Protein AF-A0A5C4XUX4-F1 (afdb_monomer_lite)

Sequence (150 aa):
MLLIDFLSYFNLFLVFAGALIGVFLNRVVQALVDRGLRQQTIKLEWEQKKREQAARVAEYMSYAWQLRSDDTMDIYRKTNQLGWELAMYLPAELYTHVRDGVMDANDKNPLSAILAARKHLLKDERDALTLDDIAFHFPNAKVISKAVEN

Foldseek 3Di:
DVVVVVVVVVVVVVVVVVVVVVVVVVVVVVVVVVVVVVVVVVVVVLLVVLVVLLVLLVVLLVLLQPDDPPDDPVSVVVNVVSLVVNVVPDDPVLSVLCVCCRPVVPPHPNVVSSLVSCCVSNVDPPPPDDSVNDDDDDPCPVVVVVVVVD

Organism: NCBI:txid1395944

Radius of gyration: 30.69 Å; chains: 1; bounding box: 62×29×109 Å

Secondary structure (DSSP, 8-state):
-HHHHHHHHHHHHHHHHHHHHHHHHHHHHHHHHHHHHHHHHHHHHHHHHHHHHHHHHHHHHHHHHT--TTS-HHHHHHHHHHHHHHHHHS-HHHHHHHHHHHH-TTTS-HHHHHHHHHHHHH--TT----GGGS----TTHHHHHHHH--

pLDDT: mean 85.76, std 13.65, range [37.12, 97.56]

Structure (mmCIF, N/CA/C/O backbone):
data_AF-A0A5C4XUX4-F1
#
_entry.id   AF-A0A5C4XUX4-F1
#
loop_
_atom_site.group_PDB
_atom_site.id
_atom_site.type_symbol
_atom_site.label_atom_id
_atom_site.label_alt_id
_atom_site.label_comp_id
_atom_site.label_asym_id
_atom_site.label_entity_id
_atom_site.label_seq_id
_atom_site.pdbx_PDB_ins_code
_atom_site.Cartn_x
_atom_site.Cartn_y
_atom_site.Cartn_z
_atom_site.occupancy
_atom_site.B_iso_or_equiv
_atom_site.auth_seq_id
_atom_site.auth_comp_id
_atom_site.auth_asym_id
_atom_site.auth_atom_id
_atom_site.pdbx_PDB_model_num
ATOM 1 N N . MET A 1 1 ? -38.208 10.504 67.739 1.00 69.94 1 MET A N 1
ATOM 2 C CA . MET A 1 1 ? -36.758 10.574 67.456 1.00 69.94 1 MET A CA 1
ATOM 3 C C . MET A 1 1 ? -36.369 9.602 66.343 1.00 69.94 1 MET A C 1
ATOM 5 O O . MET A 1 1 ? -36.051 10.075 65.268 1.00 69.94 1 MET A O 1
ATOM 9 N N . LEU A 1 2 ? -36.594 8.290 66.506 1.00 83.88 2 LEU A N 1
ATOM 10 C CA . LEU A 1 2 ? -36.205 7.240 65.539 1.00 83.88 2 LEU A CA 1
ATOM 11 C C . LEU A 1 2 ? -36.610 7.452 64.059 1.00 83.88 2 LEU A C 1
ATOM 13 O O . LEU A 1 2 ? -35.849 7.089 63.169 1.00 83.88 2 LEU A O 1
ATOM 17 N N . LEU A 1 3 ? -37.778 8.042 63.769 1.00 84.38 3 LEU A N 1
ATOM 18 C CA . LEU A 1 3 ? -38.245 8.251 62.386 1.00 84.38 3 LEU A CA 1
ATOM 19 C C . LEU A 1 3 ? -37.453 9.345 61.639 1.00 84.38 3 LEU A C 1
ATOM 21 O O . LEU A 1 3 ? -37.202 9.223 60.443 1.00 84.38 3 LEU A O 1
ATOM 25 N N . ILE A 1 4 ? -37.062 10.413 62.343 1.00 85.94 4 ILE A N 1
ATOM 26 C CA . ILE A 1 4 ? -36.330 11.555 61.766 1.00 85.94 4 ILE A CA 1
ATOM 27 C C . ILE A 1 4 ? -34.890 11.139 61.447 1.00 85.94 4 ILE A C 1
ATOM 29 O O . ILE A 1 4 ? -34.366 11.465 60.379 1.00 85.94 4 ILE A O 1
ATOM 33 N N . ASP A 1 5 ? -34.287 10.354 62.339 1.00 87.62 5 ASP A N 1
ATOM 34 C CA . ASP A 1 5 ? -32.944 9.811 62.148 1.00 87.62 5 ASP A CA 1
ATOM 35 C C . ASP A 1 5 ? -32.929 8.834 60.962 1.00 87.62 5 ASP A C 1
ATOM 37 O O . ASP A 1 5 ? -32.089 8.953 60.071 1.00 87.62 5 ASP A O 1
ATOM 41 N N . PHE A 1 6 ? -33.923 7.941 60.871 1.00 89.12 6 PHE A N 1
ATOM 42 C CA . PHE A 1 6 ? -34.071 7.012 59.746 1.00 89.12 6 PHE A CA 1
ATOM 43 C C . PHE A 1 6 ? -34.186 7.730 58.391 1.00 89.12 6 PHE A C 1
ATOM 45 O O . PHE A 1 6 ? -33.474 7.382 57.449 1.00 89.12 6 PHE A O 1
ATOM 52 N N . LEU A 1 7 ? -35.032 8.763 58.293 1.00 88.25 7 LEU A N 1
ATOM 53 C CA . LEU A 1 7 ? -35.179 9.560 57.068 1.00 88.25 7 LEU A CA 1
ATOM 54 C C . LEU A 1 7 ? -33.877 10.278 56.681 1.00 88.25 7 LEU A C 1
ATOM 56 O O . LEU A 1 7 ? -33.545 10.364 55.498 1.00 88.25 7 LEU A O 1
ATOM 60 N N . SER A 1 8 ? -33.111 10.753 57.666 1.00 87.38 8 SER A N 1
ATOM 61 C CA . SER A 1 8 ? -31.822 11.414 57.430 1.00 87.38 8 SER A CA 1
ATOM 62 C C . SER A 1 8 ? -30.770 10.444 56.881 1.00 87.38 8 SER A C 1
ATOM 64 O O . SER A 1 8 ? -30.108 10.754 55.889 1.00 87.38 8 SER A O 1
ATOM 66 N N . TYR A 1 9 ? -30.659 9.241 57.456 1.00 90.62 9 TYR A N 1
ATOM 67 C CA . TYR A 1 9 ? -29.755 8.200 56.950 1.00 90.62 9 TYR A CA 1
ATOM 68 C C . TYR A 1 9 ? -30.160 7.695 55.564 1.00 90.62 9 TYR A C 1
ATOM 70 O O . TYR A 1 9 ? -29.295 7.463 54.720 1.00 90.62 9 TYR A O 1
ATOM 78 N N . PHE A 1 10 ? -31.461 7.564 55.305 1.00 90.31 10 PHE A N 1
ATOM 79 C CA . PHE A 1 10 ? -31.967 7.145 54.001 1.00 90.31 10 PHE A CA 1
ATOM 80 C C . PHE A 1 10 ? -31.629 8.162 52.901 1.00 90.31 10 PHE A C 1
ATOM 82 O O . PHE A 1 10 ? -31.124 7.782 51.847 1.00 90.31 10 PHE A O 1
ATOM 89 N N . ASN A 1 11 ? -31.808 9.461 53.162 1.00 89.38 11 ASN A N 1
ATOM 90 C CA . ASN A 1 11 ? -31.420 10.513 52.218 1.00 89.38 11 ASN A CA 1
ATOM 91 C C . ASN A 1 11 ? -29.910 10.522 51.951 1.00 89.38 11 ASN A C 1
ATOM 93 O O . ASN A 1 11 ? -29.486 10.625 50.800 1.00 89.38 11 ASN A O 1
ATOM 97 N N . LEU A 1 12 ? -29.095 10.363 52.997 1.00 91.06 12 LEU A N 1
ATOM 98 C CA . LEU A 1 12 ? -27.644 10.276 52.852 1.00 91.06 12 LEU A CA 1
ATOM 99 C C . LEU A 1 12 ? -27.240 9.063 51.996 1.00 91.06 12 LEU A C 1
ATOM 101 O O . LEU A 1 12 ? -26.416 9.192 51.091 1.00 91.06 12 LEU A O 1
ATOM 105 N N . PHE A 1 13 ? -27.865 7.906 52.229 1.00 93.25 13 PHE A N 1
ATOM 106 C CA . PHE A 1 13 ? -27.665 6.706 51.419 1.00 93.25 13 PHE A CA 1
ATOM 107 C C . PHE A 1 13 ? -28.016 6.938 49.945 1.00 93.25 13 PHE A C 1
ATOM 109 O O . PHE A 1 13 ? -27.230 6.563 49.077 1.00 93.25 13 PHE A O 1
ATOM 116 N N . LEU A 1 14 ? -29.142 7.592 49.645 1.00 93.00 14 LEU A N 1
ATOM 117 C CA . LEU A 1 14 ? -29.537 7.893 48.265 1.00 93.00 14 LEU A CA 1
ATOM 118 C C . LEU A 1 14 ? -28.522 8.794 47.548 1.00 93.00 14 LEU A C 1
ATOM 120 O O . LEU A 1 14 ? -28.213 8.550 46.382 1.00 93.00 14 LEU A O 1
ATOM 124 N N . VAL A 1 15 ? -27.959 9.790 48.239 1.00 92.94 15 VAL A N 1
ATOM 125 C CA . VAL A 1 15 ? -26.906 10.656 47.681 1.00 92.94 15 VAL A CA 1
ATOM 126 C C . VAL A 1 15 ? -25.645 9.848 47.363 1.00 92.94 15 VAL A C 1
ATOM 128 O O . VAL A 1 15 ? -25.100 9.968 46.264 1.00 92.94 15 VAL A O 1
ATOM 131 N N . PHE A 1 16 ? -25.205 8.979 48.278 1.00 94.56 16 PHE A N 1
ATOM 132 C CA . PHE A 1 16 ? -24.047 8.111 48.039 1.00 94.56 16 PHE A CA 1
ATOM 133 C C . PHE A 1 16 ? -24.294 7.093 46.922 1.00 94.56 16 PHE A C 1
ATOM 135 O O . PHE A 1 16 ? -23.428 6.900 46.069 1.00 94.56 16 PHE A O 1
ATOM 142 N N . ALA A 1 17 ? -25.475 6.474 46.886 1.00 93.19 17 ALA A N 1
ATOM 143 C CA . ALA A 1 17 ? -25.863 5.548 45.829 1.00 93.19 17 ALA A CA 1
ATOM 144 C C . ALA A 1 17 ? -25.880 6.252 44.463 1.00 93.19 17 ALA A C 1
ATOM 146 O O . ALA A 1 17 ? -25.310 5.738 43.503 1.00 93.19 17 ALA A O 1
ATOM 147 N N . GLY A 1 18 ? -26.443 7.462 44.385 1.00 93.19 18 GLY A N 1
ATOM 148 C CA . GLY A 1 18 ? -26.436 8.281 43.173 1.00 93.19 18 GLY A CA 1
ATOM 149 C C . GLY A 1 18 ? -25.022 8.640 42.708 1.00 93.19 18 GLY A C 1
ATOM 150 O O . GLY A 1 18 ? -24.713 8.503 41.524 1.00 93.19 18 GLY A O 1
ATOM 151 N N . ALA A 1 19 ? -24.133 9.020 43.631 1.00 93.31 19 ALA A N 1
ATOM 152 C CA . ALA A 1 19 ? -22.734 9.310 43.314 1.00 93.31 19 ALA A CA 1
ATOM 153 C C . ALA A 1 19 ? -21.987 8.069 42.794 1.00 93.31 19 ALA A C 1
ATOM 155 O O . ALA A 1 19 ? -21.271 8.150 41.794 1.00 93.31 19 ALA A O 1
ATOM 156 N N . LEU A 1 20 ? -22.189 6.906 43.423 1.00 94.69 20 LEU A N 1
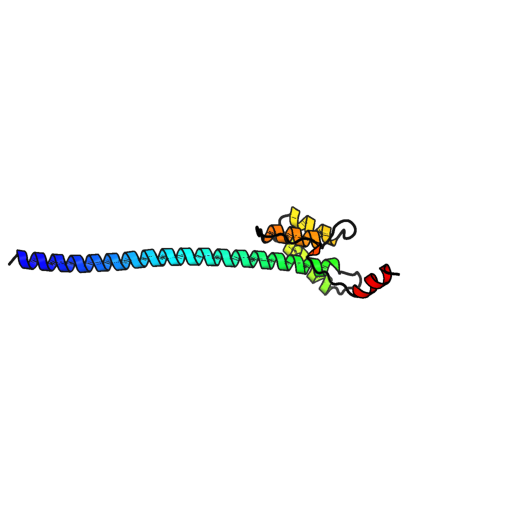ATOM 157 C CA . LEU A 1 20 ? -21.594 5.641 42.984 1.00 94.69 20 LEU A CA 1
ATOM 158 C C . LEU A 1 20 ? -22.100 5.222 41.599 1.00 94.69 20 LEU A C 1
ATOM 160 O O . LEU A 1 20 ? -21.295 4.839 40.749 1.00 94.69 20 LEU A O 1
ATOM 164 N N . ILE A 1 21 ? -23.406 5.350 41.349 1.00 95.50 21 ILE A N 1
ATOM 165 C CA . ILE A 1 21 ? -24.007 5.092 40.035 1.00 95.50 21 ILE A CA 1
ATOM 166 C C . ILE A 1 21 ? -23.422 6.049 38.992 1.00 95.50 21 ILE A C 1
ATOM 168 O O . ILE A 1 21 ? -23.024 5.602 37.919 1.00 95.50 21 ILE A O 1
ATOM 172 N N . GLY A 1 22 ? -23.295 7.340 39.309 1.00 93.81 22 GLY A N 1
ATOM 173 C CA . GLY A 1 22 ? -22.695 8.331 38.415 1.00 93.81 22 GLY A CA 1
ATOM 174 C C . GLY A 1 22 ? -21.249 7.996 38.041 1.00 93.81 22 GLY A C 1
ATOM 175 O O . GLY A 1 22 ? -20.895 8.009 36.861 1.00 93.81 22 GLY A O 1
ATOM 176 N N . VAL A 1 23 ? -20.420 7.617 39.020 1.00 95.19 23 VAL A N 1
ATOM 177 C CA . VAL A 1 23 ? -19.030 7.190 38.775 1.00 95.19 23 VAL A CA 1
ATOM 178 C C . VAL A 1 23 ? -18.983 5.917 37.929 1.00 95.19 23 VAL A C 1
ATOM 180 O O . VAL A 1 23 ? -18.168 5.825 37.008 1.00 95.19 23 VAL A O 1
ATOM 183 N N . PHE A 1 24 ? -19.854 4.946 38.209 1.00 95.25 24 PHE A N 1
ATOM 184 C CA . PHE A 1 24 ? -19.929 3.706 37.441 1.00 95.25 24 PHE A CA 1
ATOM 185 C C . PHE A 1 24 ? -20.332 3.964 35.985 1.00 95.25 24 PHE A C 1
ATOM 187 O O . PHE A 1 24 ? -19.632 3.523 35.073 1.00 95.25 24 PHE A O 1
ATOM 194 N N . LEU A 1 25 ? -21.400 4.734 35.757 1.00 95.62 25 LEU A N 1
ATOM 195 C CA . LEU A 1 25 ? -21.865 5.097 34.419 1.00 95.62 25 LEU A CA 1
ATOM 196 C C . LEU A 1 25 ? -20.787 5.850 33.639 1.00 95.62 25 LEU A C 1
ATOM 198 O O . LEU A 1 25 ? -20.519 5.501 32.491 1.00 95.62 25 LEU A O 1
ATOM 202 N N . ASN A 1 26 ? -20.112 6.817 34.266 1.00 95.12 26 ASN A N 1
ATOM 203 C CA . ASN A 1 26 ? -19.032 7.553 33.616 1.00 95.12 26 ASN A CA 1
ATOM 204 C C . ASN A 1 26 ? -17.884 6.624 33.184 1.00 95.12 26 ASN A C 1
ATOM 206 O O . ASN A 1 26 ? -17.410 6.714 32.055 1.00 95.12 26 ASN A O 1
ATOM 210 N N . ARG A 1 27 ? -17.480 5.667 34.033 1.00 94.06 27 ARG A N 1
ATOM 211 C CA . ARG A 1 27 ? -16.445 4.680 33.675 1.00 94.06 27 ARG A CA 1
ATOM 212 C C . ARG A 1 27 ? -16.868 3.771 32.524 1.00 94.06 27 ARG A C 1
ATOM 214 O O . ARG A 1 27 ? -16.047 3.469 31.661 1.00 94.06 27 ARG A O 1
ATOM 221 N N . VAL A 1 28 ? -18.129 3.339 32.496 1.00 95.25 28 VAL A N 1
ATOM 222 C CA . VAL A 1 28 ? -18.657 2.512 31.400 1.00 95.25 28 VAL A CA 1
ATOM 223 C C . VAL A 1 28 ? -18.669 3.299 30.090 1.00 95.25 28 VAL A C 1
ATOM 225 O O . VAL A 1 28 ? -18.194 2.791 29.076 1.00 95.25 28 VAL A O 1
ATOM 228 N N . VAL A 1 29 ? -19.145 4.548 30.109 1.00 95.81 29 VAL A N 1
ATOM 229 C CA . VAL A 1 29 ? -19.159 5.424 28.928 1.00 95.81 29 VAL A CA 1
ATOM 230 C C . VAL A 1 29 ? -17.741 5.674 28.418 1.00 95.81 29 VAL A C 1
ATOM 232 O O . VAL A 1 29 ? -17.488 5.475 27.233 1.00 95.81 29 VAL A O 1
ATOM 235 N N . GLN A 1 30 ? -16.801 6.026 29.300 1.00 95.06 30 GLN A N 1
ATOM 236 C CA . GLN A 1 30 ? -15.395 6.225 28.932 1.00 95.06 30 GLN A CA 1
ATOM 237 C C . GLN A 1 30 ? -14.794 4.970 28.290 1.00 95.06 30 GLN A C 1
ATOM 239 O O . GLN A 1 30 ? -14.215 5.050 27.212 1.00 95.06 30 GLN A O 1
ATOM 244 N N . ALA A 1 31 ? -15.015 3.789 28.875 1.00 94.12 31 ALA A N 1
ATOM 245 C CA . ALA A 1 31 ? -14.511 2.538 28.315 1.00 94.12 31 ALA A CA 1
ATOM 246 C C . ALA A 1 31 ? -15.104 2.213 26.931 1.00 94.12 31 ALA A C 1
ATOM 248 O O . ALA A 1 31 ? -14.410 1.651 26.080 1.00 94.12 31 ALA A O 1
ATOM 249 N N . LEU A 1 32 ? -16.377 2.542 26.689 1.00 94.06 32 LEU A N 1
ATOM 250 C CA . LEU A 1 32 ? -17.012 2.359 25.380 1.00 94.06 32 LEU A CA 1
ATOM 251 C C . LEU A 1 32 ? -16.452 3.330 24.338 1.00 94.06 32 LEU A C 1
ATOM 253 O O . LEU A 1 32 ? -16.134 2.904 23.227 1.00 94.06 32 LEU A O 1
ATOM 257 N N . VAL A 1 33 ? -16.282 4.602 24.709 1.00 95.62 33 VAL A N 1
ATOM 258 C CA . VAL A 1 33 ? -15.670 5.623 23.847 1.00 95.62 33 VAL A CA 1
ATOM 259 C C . VAL A 1 33 ? -14.238 5.229 23.493 1.00 95.62 33 VAL A C 1
ATOM 261 O O . VAL A 1 33 ? -13.896 5.189 22.314 1.00 95.62 33 VAL A O 1
ATOM 264 N N . ASP A 1 34 ? -13.433 4.833 24.477 1.00 95.50 34 ASP A N 1
ATOM 265 C CA . ASP A 1 34 ? -12.044 4.421 24.265 1.00 95.50 34 ASP A CA 1
ATOM 266 C C . ASP A 1 34 ? -11.939 3.198 23.351 1.00 95.50 34 ASP A C 1
ATOM 268 O O . ASP A 1 34 ? -11.065 3.135 22.485 1.00 95.50 34 ASP A O 1
ATOM 272 N N . ARG A 1 35 ? -12.837 2.217 23.506 1.00 94.00 35 ARG A N 1
ATOM 273 C CA . ARG A 1 35 ? -12.889 1.054 22.607 1.00 94.00 35 ARG A CA 1
ATOM 274 C C . ARG A 1 35 ? -13.243 1.464 21.181 1.00 94.00 35 ARG A C 1
ATOM 276 O O . ARG A 1 35 ? -12.584 0.997 20.253 1.00 94.00 35 ARG A O 1
ATOM 283 N N . GLY A 1 36 ? -14.240 2.333 21.014 1.00 93.25 36 GLY A N 1
ATOM 284 C CA . GLY A 1 36 ? -14.641 2.853 19.708 1.00 93.25 36 GLY A CA 1
ATOM 285 C C . GLY A 1 36 ? -13.510 3.618 19.021 1.00 93.25 36 GLY A C 1
ATOM 286 O O . GLY A 1 36 ? -13.190 3.333 17.868 1.00 93.25 36 GLY A O 1
ATOM 287 N N . LEU A 1 37 ? -12.844 4.519 19.750 1.00 94.56 37 LEU A N 1
ATOM 288 C CA . LEU A 1 37 ? -11.700 5.282 19.250 1.00 94.56 37 LEU A CA 1
ATOM 289 C C . LEU A 1 37 ? -10.545 4.366 18.848 1.00 94.56 37 LEU A C 1
ATOM 291 O O . LEU A 1 37 ? -10.052 4.473 17.732 1.00 94.56 37 LEU A O 1
ATOM 295 N N . ARG A 1 38 ? -10.163 3.404 19.698 1.00 93.81 38 ARG A N 1
ATOM 296 C CA . ARG A 1 38 ? -9.089 2.448 19.377 1.00 93.81 38 ARG A CA 1
ATOM 297 C C . ARG A 1 38 ? -9.386 1.645 18.116 1.00 93.81 38 ARG A C 1
ATOM 299 O O . ARG A 1 38 ? -8.499 1.467 17.288 1.00 93.81 38 ARG A O 1
ATOM 306 N N . GLN A 1 39 ? -10.620 1.172 17.950 1.00 95.06 39 GLN A N 1
ATOM 307 C CA . GLN A 1 39 ? -11.015 0.449 16.740 1.00 95.06 39 GLN A CA 1
ATOM 308 C C . GLN A 1 39 ? -10.931 1.336 15.494 1.00 95.06 39 GLN A C 1
ATOM 310 O O . GLN A 1 39 ? -10.459 0.879 14.452 1.00 95.06 39 GLN A O 1
ATOM 315 N N . GLN A 1 40 ? -11.343 2.601 15.597 1.00 94.19 40 GLN A N 1
ATOM 316 C CA . GLN A 1 40 ? -11.206 3.556 14.499 1.00 94.19 40 GLN A CA 1
ATOM 317 C C . GLN A 1 40 ? -9.739 3.845 14.173 1.00 94.19 40 GLN A C 1
ATOM 319 O O . GLN A 1 40 ? -9.381 3.822 12.999 1.00 94.19 40 GLN A O 1
ATOM 324 N N . THR A 1 41 ? -8.881 4.041 15.177 1.00 94.81 41 THR A N 1
ATOM 325 C CA . THR A 1 41 ? -7.440 4.247 14.977 1.00 94.81 41 THR A CA 1
ATOM 326 C C . THR A 1 41 ? -6.801 3.057 14.268 1.00 94.81 41 THR A C 1
ATOM 328 O O . THR A 1 41 ? -6.163 3.245 13.239 1.00 94.81 41 THR A O 1
ATOM 331 N N . ILE A 1 42 ? -7.052 1.828 14.736 1.00 95.19 42 ILE A N 1
ATOM 332 C CA . ILE A 1 42 ? -6.532 0.604 14.101 1.00 95.19 42 ILE A CA 1
ATOM 333 C C . ILE A 1 42 ? -6.999 0.507 12.645 1.00 95.19 42 ILE A C 1
ATOM 335 O O . ILE A 1 42 ? -6.219 0.168 11.755 1.00 95.19 42 ILE A O 1
ATOM 339 N N . LYS A 1 43 ? -8.273 0.823 12.383 1.00 92.50 43 LYS A N 1
ATOM 340 C CA . LYS A 1 43 ? -8.813 0.822 11.023 1.00 92.50 43 LYS A CA 1
ATOM 341 C C . LYS A 1 43 ? -8.101 1.854 10.146 1.00 92.50 43 LYS A C 1
ATOM 343 O O . LYS A 1 43 ? -7.714 1.518 9.035 1.00 92.50 43 LYS A O 1
ATOM 348 N N . LEU A 1 44 ? -7.903 3.078 10.634 1.00 92.81 44 LEU A N 1
ATOM 349 C CA . LEU A 1 44 ? -7.210 4.136 9.894 1.00 92.81 44 LEU A CA 1
ATOM 350 C C . LEU A 1 44 ? -5.749 3.775 9.603 1.00 92.81 44 LEU A C 1
ATOM 352 O O . LEU A 1 44 ? -5.303 3.943 8.471 1.00 92.81 44 LEU A O 1
ATOM 356 N N . GLU A 1 45 ? -5.032 3.219 10.579 1.00 95.00 45 GLU A N 1
ATOM 357 C CA . GLU A 1 45 ? -3.662 2.731 10.391 1.00 95.00 45 GLU A CA 1
ATOM 358 C C . GLU A 1 45 ? -3.597 1.620 9.338 1.00 95.00 45 GLU A C 1
ATOM 360 O O . GLU A 1 45 ? -2.689 1.588 8.506 1.00 95.00 45 GLU A O 1
ATOM 365 N N . TRP A 1 46 ? -4.572 0.710 9.339 1.00 93.12 46 TRP A N 1
ATOM 366 C CA . TRP A 1 46 ? -4.659 -0.343 8.334 1.00 93.12 46 TRP A CA 1
ATOM 367 C C . TRP A 1 46 ? -4.946 0.215 6.936 1.00 93.12 46 TRP A C 1
ATOM 369 O O . TRP A 1 46 ? -4.287 -0.167 5.969 1.00 93.12 46 TRP A O 1
ATOM 379 N N . GLU A 1 47 ? -5.885 1.156 6.817 1.00 90.88 47 GLU A N 1
ATOM 380 C CA . GLU A 1 47 ? -6.160 1.853 5.556 1.00 90.88 47 GLU A CA 1
ATOM 381 C C . GLU A 1 47 ? -4.926 2.594 5.032 1.00 90.88 47 GLU A C 1
ATOM 383 O O . GLU A 1 47 ? -4.630 2.533 3.837 1.00 90.88 47 GLU A O 1
ATOM 388 N N . GLN A 1 48 ? -4.169 3.245 5.916 1.00 93.25 48 GLN A N 1
ATOM 389 C CA . GLN A 1 48 ? -2.924 3.911 5.557 1.00 93.25 48 GLN A CA 1
ATOM 390 C C . GLN A 1 48 ? -1.884 2.914 5.031 1.00 93.25 48 GLN A C 1
ATOM 392 O O . GLN A 1 48 ? -1.341 3.125 3.948 1.00 93.25 48 GLN A O 1
ATOM 397 N N . LYS A 1 49 ? -1.667 1.792 5.726 1.00 92.31 49 LYS A N 1
ATOM 398 C CA . LYS A 1 49 ? -0.721 0.749 5.290 1.00 92.31 49 LYS A CA 1
ATOM 399 C C . LYS A 1 49 ? -1.056 0.195 3.906 1.00 92.31 49 LYS A C 1
ATOM 401 O O . LYS A 1 49 ? -0.159 0.017 3.087 1.00 92.31 49 LYS A O 1
ATOM 406 N N . LYS A 1 50 ? -2.339 -0.026 3.602 1.00 91.19 50 LYS A N 1
ATOM 407 C CA . LYS A 1 50 ? -2.771 -0.475 2.264 1.00 91.19 50 LYS A CA 1
ATOM 408 C C . LYS A 1 50 ? -2.439 0.555 1.178 1.00 91.19 50 LYS A C 1
ATOM 410 O O . LYS A 1 50 ? -2.004 0.178 0.092 1.00 91.19 50 LYS A O 1
ATOM 415 N N . ARG A 1 51 ? -2.601 1.853 1.466 1.00 90.81 51 ARG A N 1
ATOM 416 C CA . ARG A 1 51 ? -2.219 2.940 0.542 1.00 90.81 51 ARG A CA 1
ATOM 417 C C . ARG A 1 51 ? -0.709 3.012 0.341 1.00 90.81 51 ARG A C 1
ATOM 419 O O . ARG A 1 51 ? -0.264 3.170 -0.790 1.00 90.81 51 ARG A O 1
ATOM 426 N N . GLU A 1 52 ? 0.070 2.851 1.406 1.00 93.56 52 GLU A N 1
ATOM 427 C CA . GLU A 1 52 ? 1.535 2.802 1.335 1.00 93.56 52 GLU A CA 1
ATOM 428 C C . GLU A 1 52 ? 2.018 1.609 0.500 1.00 93.56 52 GLU A C 1
ATOM 430 O O . GLU A 1 52 ? 2.906 1.757 -0.336 1.00 93.56 52 GLU A O 1
ATOM 435 N N . GLN A 1 53 ? 1.397 0.438 0.657 1.00 91.69 53 GLN A N 1
ATOM 436 C CA . GLN A 1 53 ? 1.688 -0.733 -0.175 1.00 91.69 53 GLN A CA 1
ATOM 437 C C . GLN A 1 53 ? 1.338 -0.491 -1.647 1.00 91.69 53 GLN A C 1
ATOM 439 O O . GLN A 1 53 ? 2.136 -0.818 -2.523 1.00 91.69 53 GLN A O 1
ATOM 444 N N . ALA A 1 54 ? 0.189 0.129 -1.933 1.00 91.81 54 ALA A N 1
ATOM 445 C CA . ALA A 1 54 ? -0.188 0.482 -3.301 1.00 91.81 54 ALA A CA 1
ATOM 446 C C . ALA A 1 54 ? 0.806 1.480 -3.925 1.00 91.81 54 ALA A C 1
ATOM 448 O O . ALA A 1 54 ? 1.185 1.329 -5.086 1.00 91.81 54 ALA A O 1
ATOM 449 N N . ALA A 1 55 ? 1.286 2.452 -3.144 1.00 92.31 55 ALA A N 1
ATOM 450 C CA . ALA A 1 55 ? 2.317 3.391 -3.577 1.00 92.31 55 ALA A CA 1
ATOM 451 C C . ALA A 1 55 ? 3.654 2.690 -3.874 1.00 92.31 55 ALA A C 1
ATOM 453 O O . ALA A 1 55 ? 4.280 2.998 -4.884 1.00 92.31 55 ALA A O 1
ATOM 454 N N . ARG A 1 56 ? 4.061 1.702 -3.063 1.00 94.38 56 ARG A N 1
ATOM 455 C CA . ARG A 1 56 ? 5.269 0.893 -3.324 1.00 94.38 56 ARG A CA 1
ATOM 456 C C . ARG A 1 56 ? 5.171 0.082 -4.613 1.00 94.38 56 ARG A C 1
ATOM 458 O O . ARG A 1 56 ? 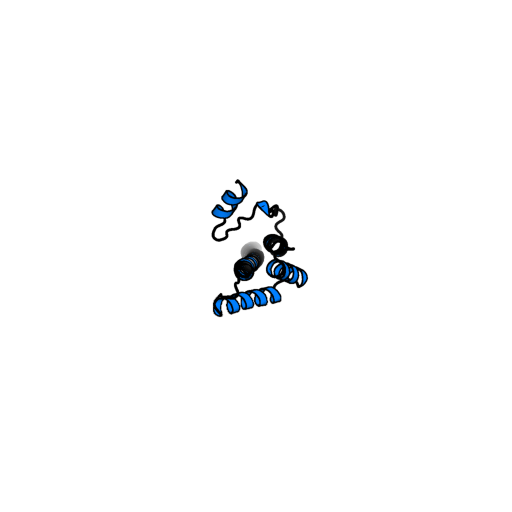6.170 -0.048 -5.312 1.00 94.38 56 ARG A O 1
ATOM 465 N N . VAL A 1 57 ? 3.986 -0.435 -4.953 1.00 93.69 57 VAL A N 1
ATOM 466 C CA . VAL A 1 57 ? 3.770 -1.087 -6.257 1.00 93.69 57 VAL A CA 1
ATOM 467 C C . VAL A 1 57 ? 3.997 -0.092 -7.390 1.00 93.69 57 VAL A C 1
ATOM 469 O O . VAL A 1 57 ? 4.735 -0.398 -8.320 1.00 93.69 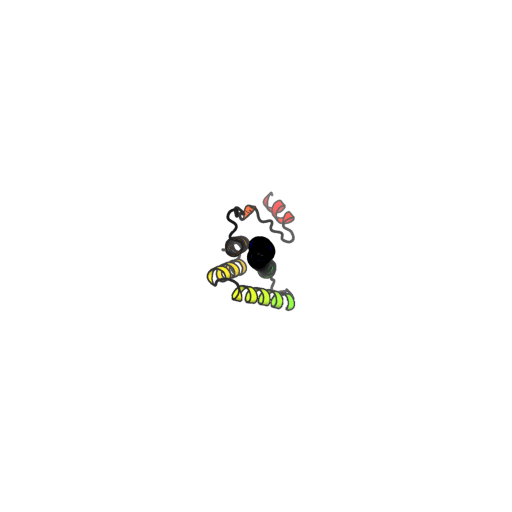57 VAL A O 1
ATOM 472 N N . ALA A 1 58 ? 3.423 1.109 -7.300 1.00 91.62 58 ALA A N 1
ATOM 473 C CA . ALA A 1 58 ? 3.624 2.143 -8.313 1.00 91.62 58 ALA A CA 1
ATOM 474 C C . ALA A 1 58 ? 5.098 2.581 -8.427 1.00 91.62 58 ALA A C 1
ATOM 476 O O . ALA A 1 58 ? 5.594 2.750 -9.539 1.00 91.62 58 ALA A O 1
ATOM 477 N N . GLU A 1 59 ? 5.807 2.717 -7.299 1.00 93.81 59 GLU A N 1
ATOM 478 C CA . GLU A 1 59 ? 7.246 3.018 -7.264 1.00 93.81 59 GLU A CA 1
ATOM 479 C C . GLU A 1 59 ? 8.061 1.912 -7.943 1.00 93.81 59 GLU A C 1
ATOM 481 O O . GLU A 1 59 ? 8.898 2.190 -8.794 1.00 93.81 59 GLU A O 1
ATOM 486 N N . TYR A 1 60 ? 7.801 0.644 -7.619 1.00 94.62 60 TYR A N 1
ATOM 487 C CA . TYR A 1 60 ? 8.477 -0.473 -8.275 1.00 94.62 60 TYR A CA 1
ATOM 488 C C . TYR A 1 60 ? 8.241 -0.472 -9.786 1.00 94.62 60 TYR A C 1
ATOM 490 O O . TYR A 1 60 ? 9.196 -0.576 -10.551 1.00 94.62 60 TYR A O 1
ATOM 498 N N . MET A 1 61 ? 6.984 -0.319 -10.211 1.00 90.38 61 MET A N 1
ATOM 499 C CA . MET A 1 61 ? 6.621 -0.330 -11.627 1.00 90.38 61 MET A CA 1
ATOM 500 C C . MET A 1 61 ? 7.291 0.808 -12.401 1.00 90.38 61 MET A C 1
ATOM 502 O O . MET A 1 61 ? 7.702 0.598 -13.539 1.00 90.38 61 MET A O 1
ATOM 506 N N . SER A 1 62 ? 7.442 1.995 -11.801 1.00 88.50 62 SER A N 1
ATOM 507 C CA . SER A 1 62 ? 8.084 3.129 -12.474 1.00 88.50 62 SER A CA 1
ATOM 508 C C . SER A 1 62 ? 9.582 2.913 -12.698 1.00 88.50 62 SER A C 1
ATOM 510 O O . SER A 1 62 ? 10.082 3.263 -13.766 1.00 88.50 62 SER A O 1
ATOM 512 N N . TYR A 1 63 ? 10.283 2.294 -11.741 1.00 90.50 63 TYR A N 1
ATOM 513 C CA . TYR A 1 63 ? 11.696 1.943 -11.891 1.00 90.50 63 TYR A CA 1
ATOM 514 C C . TYR A 1 63 ? 11.899 0.754 -12.825 1.00 90.50 63 TYR A C 1
ATOM 516 O O . TYR A 1 63 ? 12.693 0.826 -13.759 1.00 90.50 63 TYR A O 1
ATOM 524 N N . ALA A 1 64 ? 11.183 -0.341 -12.579 1.00 89.88 64 ALA A N 1
ATOM 525 C CA . ALA A 1 64 ? 11.448 -1.611 -13.236 1.00 89.88 64 ALA A CA 1
ATOM 526 C C . ALA A 1 64 ? 11.118 -1.573 -14.734 1.00 89.88 64 ALA A C 1
ATOM 528 O O . ALA A 1 64 ? 11.847 -2.152 -15.532 1.00 89.88 64 ALA A O 1
ATOM 529 N N . TRP A 1 65 ? 10.071 -0.839 -15.124 1.00 84.19 65 TRP A N 1
ATOM 530 C CA . TRP A 1 65 ? 9.697 -0.663 -16.529 1.00 84.19 65 TRP A CA 1
ATOM 531 C C . TRP A 1 65 ? 10.717 0.146 -17.339 1.00 84.19 65 TRP A C 1
ATOM 533 O O . TRP A 1 65 ? 10.861 -0.047 -18.542 1.00 84.19 65 TRP A O 1
ATOM 543 N N . GLN A 1 66 ? 11.404 1.090 -16.694 1.00 84.25 66 GLN A N 1
ATOM 544 C CA . GLN A 1 66 ? 12.345 1.997 -17.355 1.00 84.25 66 GLN A CA 1
ATOM 545 C C . GLN A 1 66 ? 13.798 1.547 -17.212 1.00 84.25 66 GLN A C 1
ATOM 547 O O . GLN A 1 66 ? 14.694 2.275 -17.631 1.00 84.25 66 GLN A O 1
ATOM 552 N N . LEU A 1 67 ? 14.035 0.379 -16.614 1.00 87.94 67 LEU A N 1
ATOM 553 C CA . LEU A 1 67 ? 15.370 -0.108 -16.316 1.00 87.94 67 LEU A CA 1
ATOM 554 C C . LEU A 1 67 ? 16.113 -0.464 -17.610 1.00 87.94 67 LEU A C 1
ATOM 556 O O . LEU A 1 67 ? 15.644 -1.270 -18.414 1.00 87.94 67 LEU A O 1
ATOM 560 N N . ARG A 1 68 ? 17.293 0.123 -17.805 1.00 88.62 68 ARG A N 1
ATOM 561 C CA . ARG A 1 68 ? 18.136 -0.065 -18.992 1.00 88.62 68 ARG A CA 1
ATOM 562 C C . ARG A 1 68 ? 19.436 -0.770 -18.631 1.00 88.62 68 ARG A C 1
ATOM 564 O O . ARG A 1 68 ? 19.945 -0.655 -17.517 1.00 88.62 68 ARG A O 1
ATOM 571 N N . SER A 1 69 ? 20.027 -1.472 -19.596 1.00 89.38 69 SER A N 1
ATOM 572 C CA . SER A 1 69 ? 21.290 -2.204 -19.405 1.00 89.38 69 SER A CA 1
ATOM 573 C C . SER A 1 69 ? 22.476 -1.313 -19.011 1.00 89.38 69 SER A C 1
ATOM 575 O O . SER A 1 69 ? 23.442 -1.810 -18.444 1.00 89.38 69 SER A O 1
ATOM 577 N N . ASP A 1 70 ? 22.417 -0.018 -19.330 1.00 93.94 70 ASP A N 1
ATOM 578 C CA . ASP A 1 70 ? 23.434 0.994 -19.024 1.00 93.94 70 ASP A CA 1
ATOM 579 C C . ASP A 1 70 ? 23.166 1.772 -17.722 1.00 93.94 70 ASP A C 1
ATOM 581 O O . ASP A 1 70 ? 23.955 2.649 -17.366 1.00 93.94 70 ASP A O 1
ATOM 585 N N . ASP A 1 71 ? 22.079 1.477 -17.002 1.00 93.81 71 ASP A N 1
ATOM 586 C CA . ASP A 1 71 ? 21.787 2.130 -15.725 1.00 93.81 71 ASP A CA 1
ATOM 587 C C . ASP A 1 71 ? 22.787 1.736 -14.627 1.00 93.81 71 ASP A C 1
ATOM 589 O O . ASP A 1 71 ? 23.445 0.691 -14.658 1.00 93.81 71 ASP A O 1
ATOM 593 N N . THR A 1 72 ? 22.909 2.592 -13.612 1.00 96.25 72 THR A N 1
ATOM 594 C CA . THR A 1 72 ? 23.863 2.377 -12.521 1.00 96.25 72 THR A CA 1
ATOM 595 C C . THR A 1 72 ? 23.459 1.198 -11.638 1.00 96.25 72 THR A C 1
ATOM 597 O O . THR A 1 72 ? 22.279 0.910 -11.430 1.00 96.25 72 THR A O 1
ATOM 600 N N . MET A 1 73 ? 24.453 0.547 -11.026 1.00 96.25 73 MET A N 1
ATOM 601 C CA . MET A 1 73 ? 24.225 -0.593 -10.129 1.00 96.25 73 MET A CA 1
ATOM 602 C C . MET A 1 73 ? 23.290 -0.264 -8.951 1.00 96.25 73 MET A C 1
ATOM 604 O O . MET A 1 73 ? 22.582 -1.139 -8.455 1.00 96.25 73 MET A O 1
ATOM 608 N N . ASP A 1 74 ? 23.252 0.991 -8.506 1.00 96.25 74 ASP A N 1
ATOM 609 C CA . ASP A 1 74 ? 22.368 1.407 -7.416 1.00 96.25 74 ASP A CA 1
ATOM 610 C C . ASP A 1 74 ? 20.889 1.402 -7.825 1.00 96.25 74 ASP A C 1
ATOM 612 O O . ASP A 1 74 ? 20.042 1.012 -7.018 1.00 96.25 74 ASP A O 1
ATOM 616 N N . ILE A 1 75 ? 20.569 1.724 -9.084 1.00 93.94 75 ILE A N 1
ATOM 617 C CA . ILE A 1 75 ? 19.199 1.626 -9.614 1.00 93.94 75 ILE A CA 1
ATOM 618 C C . ILE A 1 75 ? 18.759 0.157 -9.653 1.00 93.94 75 ILE A C 1
ATOM 620 O O . ILE A 1 75 ? 17.657 -0.168 -9.202 1.00 93.94 75 ILE A O 1
ATOM 624 N N . TYR A 1 76 ? 19.636 -0.750 -10.095 1.00 94.31 76 TYR A N 1
ATOM 625 C CA . TYR A 1 76 ? 19.372 -2.193 -10.061 1.00 94.31 76 TYR A CA 1
ATOM 626 C C . TYR A 1 76 ? 19.108 -2.695 -8.639 1.00 94.31 76 TYR A C 1
ATOM 628 O O . TYR A 1 76 ? 18.123 -3.393 -8.399 1.00 94.31 76 TYR A O 1
ATOM 636 N N . ARG A 1 77 ? 19.952 -2.316 -7.669 1.00 96.50 77 ARG A N 1
ATOM 637 C CA . ARG A 1 77 ? 19.773 -2.695 -6.255 1.00 96.50 77 ARG A CA 1
ATOM 638 C C . ARG A 1 77 ? 18.448 -2.195 -5.694 1.00 96.50 77 ARG A C 1
ATOM 640 O O . ARG A 1 77 ? 17.729 -2.976 -5.077 1.00 96.50 77 ARG A O 1
ATOM 647 N N . LYS A 1 78 ? 18.112 -0.925 -5.931 1.00 95.88 78 LYS A N 1
ATOM 648 C CA . LYS A 1 78 ? 16.855 -0.319 -5.473 1.00 95.88 78 LYS A CA 1
ATOM 649 C C . LYS A 1 78 ? 15.639 -1.004 -6.100 1.00 95.88 78 LYS A C 1
ATOM 651 O O . LYS A 1 78 ? 14.686 -1.314 -5.389 1.00 95.88 78 LYS A O 1
ATOM 656 N N . THR A 1 79 ? 15.692 -1.298 -7.397 1.00 95.31 79 THR A N 1
ATOM 657 C CA . THR A 1 79 ? 14.613 -1.998 -8.111 1.00 95.31 79 THR A CA 1
ATOM 658 C C . THR A 1 79 ? 14.427 -3.421 -7.584 1.00 95.31 79 THR A C 1
ATOM 660 O O . THR A 1 79 ? 13.302 -3.832 -7.306 1.00 95.31 79 THR A O 1
ATOM 663 N N . ASN A 1 80 ? 15.523 -4.154 -7.360 1.00 96.06 80 ASN A N 1
ATOM 664 C CA . ASN A 1 80 ? 15.486 -5.495 -6.773 1.00 96.06 80 ASN A CA 1
ATOM 665 C C . ASN A 1 80 ? 14.928 -5.480 -5.350 1.00 96.06 80 ASN A C 1
ATOM 667 O O . ASN A 1 80 ? 14.068 -6.296 -5.028 1.00 96.06 80 ASN A O 1
ATOM 671 N N . GLN A 1 81 ? 15.368 -4.530 -4.519 1.00 97.56 81 GLN A N 1
ATOM 672 C CA . GLN A 1 81 ? 14.849 -4.365 -3.165 1.00 97.56 81 GLN A CA 1
ATOM 673 C C . GLN A 1 81 ? 13.328 -4.177 -3.182 1.00 97.56 81 GLN A C 1
ATOM 675 O O . GLN A 1 81 ? 12.623 -4.895 -2.479 1.00 97.56 81 GLN A O 1
ATOM 680 N N . LEU A 1 82 ? 12.818 -3.261 -4.011 1.00 96.12 82 LEU A N 1
ATOM 681 C CA . LEU A 1 82 ? 11.379 -3.042 -4.155 1.00 96.12 82 LEU A CA 1
ATOM 682 C C . LEU A 1 82 ? 10.662 -4.311 -4.638 1.00 96.12 82 LEU A C 1
ATOM 684 O O . LEU A 1 82 ? 9.646 -4.699 -4.066 1.00 96.12 82 LEU A O 1
ATOM 688 N N . GLY A 1 83 ? 11.216 -5.003 -5.636 1.00 95.62 83 GLY A N 1
ATOM 689 C CA . GLY A 1 83 ? 10.662 -6.261 -6.137 1.00 95.62 83 GLY A CA 1
ATOM 690 C C . GLY A 1 83 ? 10.564 -7.346 -5.060 1.00 95.62 83 GLY A C 1
ATOM 691 O O . GLY A 1 83 ? 9.565 -8.063 -5.002 1.00 95.62 83 GLY A O 1
ATOM 692 N N . TRP A 1 84 ? 11.559 -7.454 -4.177 1.00 97.50 84 TRP A N 1
ATOM 693 C CA . TRP A 1 84 ? 11.546 -8.404 -3.060 1.00 97.50 84 TRP A CA 1
ATOM 694 C C . TRP A 1 84 ? 10.592 -7.991 -1.942 1.00 97.50 84 TRP A C 1
ATOM 696 O O . TRP A 1 84 ? 9.890 -8.843 -1.401 1.00 97.50 84 TRP A O 1
ATOM 706 N N . GLU A 1 85 ? 10.523 -6.700 -1.614 1.00 95.88 85 GLU A N 1
ATOM 707 C CA . GLU A 1 85 ? 9.541 -6.187 -0.655 1.00 95.88 85 GLU A CA 1
ATOM 708 C C . GLU A 1 85 ? 8.118 -6.526 -1.117 1.00 95.88 85 GLU A C 1
ATOM 710 O O . GLU A 1 85 ? 7.324 -7.066 -0.346 1.00 95.88 85 GLU A O 1
ATOM 715 N N . LEU A 1 86 ? 7.803 -6.295 -2.394 1.00 94.94 86 LEU A N 1
ATOM 716 C CA . LEU A 1 86 ? 6.497 -6.641 -2.953 1.00 94.94 86 LEU A CA 1
ATOM 717 C C . LEU A 1 86 ? 6.221 -8.146 -2.924 1.00 94.94 86 LEU A C 1
ATOM 719 O O . LEU A 1 86 ? 5.095 -8.535 -2.620 1.00 94.94 86 LEU A O 1
ATOM 723 N N . ALA A 1 87 ? 7.225 -8.988 -3.176 1.00 95.62 87 ALA A N 1
ATOM 724 C CA . ALA A 1 87 ? 7.077 -10.443 -3.108 1.00 95.62 87 ALA A CA 1
ATOM 725 C C . ALA A 1 87 ? 6.696 -10.943 -1.703 1.00 95.62 87 ALA A C 1
ATOM 727 O O . ALA A 1 87 ? 6.021 -11.961 -1.577 1.00 95.62 87 ALA A O 1
ATOM 728 N N . MET A 1 88 ? 7.108 -10.230 -0.649 1.00 94.50 88 MET A N 1
ATOM 729 C CA . MET A 1 88 ? 6.770 -10.570 0.739 1.00 94.50 88 MET A CA 1
ATOM 730 C C . MET A 1 88 ? 5.375 -10.087 1.147 1.00 94.50 88 MET A C 1
ATOM 732 O O . MET A 1 88 ? 4.738 -10.701 2.003 1.00 94.50 88 MET A O 1
ATOM 736 N N . TYR A 1 89 ? 4.908 -8.974 0.576 1.00 90.44 89 TYR A N 1
ATOM 737 C CA . TYR A 1 89 ? 3.649 -8.343 0.982 1.00 90.44 89 TYR A CA 1
ATOM 738 C C . TYR A 1 89 ? 2.445 -8.744 0.137 1.00 90.44 89 TYR A C 1
ATOM 740 O O . TYR A 1 89 ? 1.328 -8.783 0.655 1.00 90.44 89 TYR A O 1
ATOM 748 N N . LEU A 1 90 ? 2.639 -8.977 -1.158 1.00 91.88 90 LEU A N 1
ATOM 749 C CA . LEU A 1 90 ? 1.540 -9.240 -2.074 1.00 91.88 90 LEU A CA 1
ATOM 750 C C . LEU A 1 90 ? 1.207 -10.736 -2.121 1.00 91.88 90 LEU A C 1
ATOM 752 O O . LEU A 1 90 ? 2.103 -11.577 -2.045 1.00 91.88 90 LEU A O 1
ATOM 756 N N . PRO A 1 91 ? -0.070 -11.098 -2.326 1.00 92.75 91 PRO A N 1
ATOM 757 C CA . PRO A 1 91 ? -0.428 -12.464 -2.679 1.00 92.75 91 PRO A CA 1
ATOM 758 C C . PRO A 1 91 ? 0.312 -12.920 -3.939 1.00 92.75 91 PRO A C 1
ATOM 760 O O . PRO A 1 91 ? 0.499 -12.134 -4.869 1.00 92.75 91 PRO A O 1
ATOM 763 N N . ALA A 1 92 ? 0.669 -14.204 -3.996 1.00 93.81 92 ALA A N 1
ATOM 764 C CA . ALA A 1 92 ? 1.482 -14.769 -5.074 1.00 93.81 92 ALA A CA 1
ATOM 765 C C . ALA A 1 92 ? 0.924 -14.483 -6.482 1.00 93.81 92 ALA A C 1
ATOM 767 O O . ALA A 1 92 ? 1.678 -14.115 -7.383 1.00 93.81 92 ALA A O 1
ATOM 768 N N . GLU A 1 93 ? -0.395 -14.593 -6.666 1.00 91.56 93 GLU A N 1
ATOM 769 C CA . GLU A 1 93 ? -1.063 -14.298 -7.943 1.00 91.56 93 GLU A CA 1
ATOM 770 C C . GLU A 1 93 ? -0.894 -12.831 -8.352 1.00 91.56 93 GLU A C 1
ATOM 772 O O . GLU A 1 93 ? -0.553 -12.532 -9.497 1.00 91.56 93 GLU A O 1
ATOM 777 N N . LEU A 1 94 ? -1.066 -11.909 -7.400 1.00 91.50 94 LEU A N 1
ATOM 778 C CA . LEU A 1 94 ? -0.925 -10.480 -7.655 1.00 91.50 94 LEU A CA 1
ATOM 779 C C . LEU A 1 94 ? 0.532 -10.103 -7.929 1.00 91.50 94 LEU A C 1
ATOM 781 O O . LEU A 1 94 ? 0.800 -9.350 -8.861 1.00 91.50 94 LEU A O 1
ATOM 785 N N . TYR A 1 95 ? 1.476 -10.647 -7.158 1.00 94.25 95 TYR A N 1
ATOM 786 C CA . TYR A 1 95 ? 2.900 -10.427 -7.400 1.00 94.25 95 TYR A CA 1
ATOM 787 C C . TYR A 1 95 ? 3.323 -10.929 -8.784 1.00 94.25 95 TYR A C 1
ATOM 789 O O . TYR A 1 95 ? 4.023 -10.229 -9.508 1.00 94.25 95 TYR A O 1
ATOM 797 N N . THR A 1 96 ? 2.854 -12.115 -9.179 1.00 91.94 96 THR A N 1
ATOM 798 C CA . THR A 1 96 ? 3.118 -12.676 -10.511 1.00 91.94 96 THR A CA 1
ATOM 799 C C . THR A 1 96 ? 2.577 -11.757 -11.603 1.00 91.94 96 THR A C 1
ATOM 801 O O . THR A 1 96 ? 3.277 -11.478 -12.570 1.00 91.94 96 THR A O 1
ATOM 804 N N . HIS A 1 97 ? 1.372 -11.214 -11.417 1.00 89.75 97 HIS A N 1
ATOM 805 C CA . HIS A 1 97 ? 0.791 -10.259 -12.355 1.00 89.75 97 HIS A CA 1
ATOM 806 C C . HIS A 1 97 ? 1.608 -8.956 -12.458 1.00 89.75 97 HIS A C 1
ATOM 808 O O . HIS A 1 97 ? 1.840 -8.467 -13.561 1.00 89.75 97 HIS A O 1
ATOM 814 N N . VAL A 1 98 ? 2.100 -8.430 -11.329 1.00 91.50 98 VAL A N 1
ATOM 815 C CA . VAL A 1 98 ? 3.006 -7.266 -11.285 1.00 91.50 98 VAL A CA 1
ATOM 816 C C . VAL A 1 98 ? 4.329 -7.556 -11.992 1.00 91.50 98 VAL A C 1
ATOM 818 O O . VAL A 1 98 ? 4.745 -6.776 -12.844 1.00 91.50 98 VAL A O 1
ATOM 821 N N . ARG A 1 99 ? 4.965 -8.694 -11.697 1.00 91.75 99 ARG A N 1
ATOM 822 C CA . ARG A 1 99 ? 6.207 -9.137 -12.345 1.00 91.75 99 ARG A CA 1
ATOM 823 C C . ARG A 1 99 ? 6.039 -9.248 -13.858 1.00 91.75 99 ARG A C 1
ATOM 825 O O . ARG A 1 99 ? 6.887 -8.764 -14.602 1.00 91.75 99 ARG A O 1
ATOM 832 N N . ASP A 1 100 ? 4.969 -9.890 -14.312 1.00 89.00 100 ASP A N 1
ATOM 833 C CA . ASP A 1 100 ? 4.741 -10.098 -15.740 1.00 89.00 100 ASP A CA 1
ATOM 834 C C . ASP A 1 100 ? 4.493 -8.774 -16.468 1.00 89.00 100 ASP A C 1
ATOM 836 O O . ASP A 1 100 ? 4.974 -8.600 -17.581 1.00 89.00 100 ASP A O 1
ATOM 840 N N . GLY A 1 101 ? 3.816 -7.817 -15.823 1.00 85.31 101 GLY A N 1
ATOM 841 C CA . GLY A 1 101 ? 3.643 -6.466 -16.359 1.00 85.31 101 GLY A CA 1
ATOM 842 C C . GLY A 1 101 ? 4.950 -5.682 -16.515 1.00 85.31 101 GLY A C 1
ATOM 843 O O . GLY A 1 101 ? 4.962 -4.689 -17.227 1.00 85.31 101 GLY A O 1
ATOM 844 N N . VAL A 1 102 ? 6.042 -6.104 -15.869 1.00 85.81 102 VAL A N 1
ATOM 845 C CA . VAL A 1 102 ? 7.387 -5.531 -16.054 1.00 85.81 102 VAL A CA 1
ATOM 846 C C . VAL A 1 102 ? 8.179 -6.299 -17.112 1.00 85.81 102 VAL A C 1
ATOM 848 O O . VAL A 1 102 ? 8.826 -5.690 -17.957 1.00 85.81 102 VAL A O 1
ATOM 851 N N . MET A 1 103 ? 8.167 -7.632 -17.042 1.00 80.50 103 MET A N 1
ATOM 852 C CA . MET A 1 103 ? 9.045 -8.489 -17.850 1.00 80.50 103 MET A CA 1
ATOM 853 C C . MET A 1 103 ? 8.534 -8.712 -19.274 1.00 80.5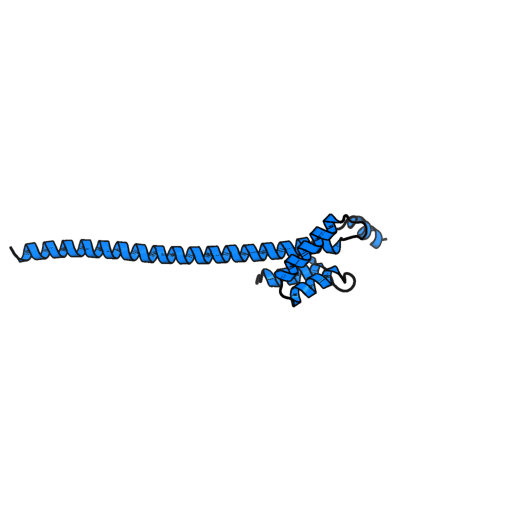0 103 MET A C 1
ATOM 855 O O . MET A 1 103 ? 9.337 -8.964 -20.169 1.00 80.50 103 MET A O 1
ATOM 859 N N . ASP A 1 104 ? 7.219 -8.634 -19.483 1.00 71.31 104 ASP A N 1
ATOM 860 C CA . ASP A 1 104 ? 6.571 -8.946 -20.756 1.00 71.31 104 ASP A CA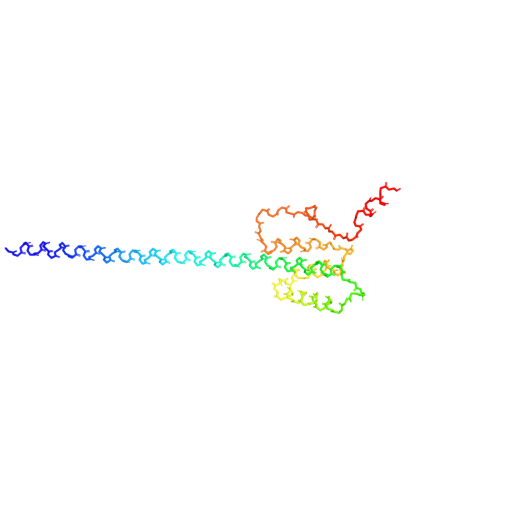 1
ATOM 861 C C . ASP A 1 104 ? 5.728 -7.768 -21.261 1.00 71.31 104 ASP A C 1
ATOM 863 O O . ASP A 1 104 ? 4.524 -7.850 -21.502 1.00 71.31 104 ASP A O 1
ATOM 867 N N . ALA A 1 105 ? 6.406 -6.629 -21.394 1.00 60.25 105 ALA A N 1
ATOM 868 C CA . ALA A 1 105 ? 5.872 -5.348 -21.844 1.00 60.25 105 ALA A CA 1
ATOM 869 C C . ALA A 1 105 ? 5.114 -5.383 -23.181 1.00 60.25 105 ALA A C 1
ATOM 871 O O . ALA A 1 105 ? 4.274 -4.520 -23.439 1.00 60.25 105 ALA A O 1
ATOM 872 N N . ASN A 1 106 ? 5.450 -6.342 -24.046 1.00 57.34 106 ASN A N 1
ATOM 873 C CA . ASN A 1 106 ? 4.883 -6.452 -25.387 1.00 57.34 106 ASN A CA 1
ATOM 874 C C . ASN A 1 106 ? 3.516 -7.148 -25.386 1.00 57.34 106 ASN A C 1
ATOM 876 O O . ASN A 1 106 ? 2.730 -6.903 -26.297 1.00 57.34 106 ASN A O 1
ATOM 880 N N . ASP A 1 107 ? 3.233 -7.975 -24.373 1.00 56.75 107 ASP A N 1
ATOM 881 C CA . ASP A 1 107 ? 1.998 -8.764 -24.279 1.00 56.75 107 ASP A CA 1
ATOM 882 C C . ASP A 1 107 ? 1.116 -8.341 -23.087 1.00 56.75 107 ASP A C 1
ATOM 884 O O . ASP A 1 107 ? -0.097 -8.564 -23.077 1.00 56.75 107 ASP A O 1
ATOM 888 N N . LYS A 1 108 ? 1.694 -7.674 -22.073 1.00 64.12 108 LYS A N 1
ATOM 889 C CA . LYS A 1 108 ? 0.973 -7.207 -20.879 1.00 64.12 108 LYS A CA 1
ATOM 890 C C . LYS A 1 108 ? 1.253 -5.739 -20.574 1.00 64.12 108 LYS A C 1
ATOM 892 O O . LYS A 1 108 ? 2.392 -5.303 -20.448 1.00 64.12 108 LYS A O 1
ATOM 897 N N . ASN A 1 109 ? 0.176 -4.973 -20.390 1.00 76.38 109 ASN A N 1
ATOM 898 C CA . ASN A 1 109 ? 0.255 -3.552 -20.073 1.00 76.38 109 ASN A CA 1
ATOM 899 C C . ASN A 1 109 ? 0.677 -3.350 -18.595 1.00 76.38 109 ASN A C 1
ATOM 901 O O . ASN A 1 109 ? -0.056 -3.761 -17.695 1.00 76.38 109 ASN A O 1
ATOM 905 N N . PRO A 1 110 ? 1.789 -2.662 -18.292 1.00 79.56 110 PRO A N 1
ATOM 906 C CA . PRO A 1 110 ? 2.234 -2.406 -16.915 1.00 79.56 110 PRO A CA 1
ATOM 907 C C . PRO A 1 110 ? 1.185 -1.647 -16.089 1.00 79.56 110 PRO A C 1
ATOM 909 O O . PRO A 1 110 ? 1.049 -1.858 -14.882 1.00 79.56 110 PRO A O 1
ATOM 912 N N . LEU A 1 111 ? 0.385 -0.793 -16.729 1.00 85.62 111 LEU A N 1
ATOM 913 C CA . LEU A 1 111 ? -0.684 -0.054 -16.065 1.00 85.62 111 LEU A CA 1
ATOM 914 C C . LEU A 1 111 ? -1.826 -0.978 -15.617 1.00 85.62 111 LEU A C 1
ATOM 916 O O . LEU A 1 111 ? -2.467 -0.697 -14.603 1.00 85.62 111 LEU A O 1
ATOM 920 N N . SER A 1 112 ? -2.051 -2.115 -16.291 1.00 85.88 112 SER A N 1
ATOM 921 C CA . SER A 1 112 ? -3.058 -3.086 -15.842 1.00 85.88 112 SER A CA 1
ATOM 922 C C . SER A 1 112 ? -2.639 -3.757 -14.539 1.00 85.88 112 SER A C 1
ATOM 924 O O . SER A 1 112 ? -3.484 -3.998 -13.678 1.00 85.88 112 SER A O 1
ATOM 926 N N . ALA A 1 113 ? -1.337 -3.985 -14.347 1.00 86.62 113 ALA A N 1
ATOM 927 C CA . ALA A 1 113 ? -0.815 -4.498 -13.088 1.00 86.62 113 ALA A CA 1
ATOM 928 C C . ALA A 1 113 ? -0.988 -3.502 -11.932 1.00 86.62 113 ALA A C 1
ATOM 930 O O . ALA A 1 113 ? -1.370 -3.898 -10.827 1.00 86.62 113 ALA A O 1
ATOM 931 N N . ILE A 1 114 ? -0.787 -2.205 -12.193 1.00 88.69 114 ILE A N 1
ATOM 932 C CA . ILE A 1 114 ? -1.048 -1.135 -11.218 1.00 88.69 114 ILE A CA 1
ATOM 933 C C . ILE A 1 114 ? -2.534 -1.105 -10.837 1.00 88.69 114 ILE A C 1
ATOM 935 O O . ILE A 1 114 ? -2.857 -1.058 -9.649 1.00 88.69 114 ILE A O 1
ATOM 939 N N . LEU A 1 115 ? -3.442 -1.187 -11.815 1.00 89.00 115 LEU A N 1
ATOM 940 C CA . LEU A 1 115 ? -4.886 -1.244 -11.561 1.00 89.00 115 LEU A CA 1
ATOM 941 C C . LEU A 1 115 ? -5.285 -2.486 -10.759 1.00 89.00 115 LEU A C 1
ATOM 943 O O . LEU A 1 115 ? -6.047 -2.377 -9.798 1.00 89.00 115 LEU A O 1
ATOM 947 N N . ALA A 1 116 ? -4.744 -3.657 -11.100 1.00 88.69 116 ALA A N 1
ATOM 948 C CA . ALA A 1 116 ? -5.007 -4.893 -10.370 1.00 88.69 116 ALA A CA 1
ATOM 949 C C . ALA A 1 116 ? -4.546 -4.794 -8.907 1.00 88.69 116 ALA A C 1
ATOM 951 O O . ALA A 1 116 ? -5.294 -5.149 -7.991 1.00 88.69 116 ALA A O 1
ATOM 952 N N . ALA A 1 117 ? -3.349 -4.249 -8.673 1.00 89.75 117 ALA A N 1
ATOM 953 C CA . ALA A 1 117 ? -2.827 -4.031 -7.329 1.00 89.75 117 ALA A CA 1
ATOM 954 C C . ALA A 1 117 ? -3.661 -3.010 -6.549 1.00 89.75 117 ALA A C 1
ATOM 956 O O . ALA A 1 117 ? -4.012 -3.258 -5.394 1.00 89.75 117 ALA A O 1
ATOM 957 N N . ARG A 1 118 ? -4.046 -1.899 -7.187 1.00 89.31 118 ARG A N 1
ATOM 958 C CA . ARG A 1 118 ? -4.920 -0.877 -6.599 1.00 89.31 118 ARG A CA 1
ATOM 959 C C . ARG A 1 118 ? -6.262 -1.471 -6.182 1.00 89.31 118 ARG A C 1
ATOM 961 O O . ARG A 1 118 ? -6.662 -1.300 -5.032 1.00 89.31 118 ARG A O 1
ATOM 968 N N . LYS A 1 119 ? -6.916 -2.219 -7.073 1.00 89.38 119 LYS A N 1
ATOM 969 C CA . LYS A 1 119 ? -8.198 -2.879 -6.806 1.00 89.38 119 LYS A CA 1
ATOM 970 C C . LYS A 1 119 ? -8.092 -3.857 -5.638 1.00 89.38 119 LYS A C 1
ATOM 972 O O . LYS A 1 119 ? -8.947 -3.862 -4.753 1.00 89.38 119 LYS A O 1
ATOM 977 N N . HIS A 1 120 ? -7.028 -4.659 -5.603 1.00 89.19 120 HIS A N 1
ATOM 978 C CA . HIS A 1 120 ? -6.810 -5.637 -4.541 1.00 89.19 120 HIS A CA 1
ATOM 979 C C . HIS A 1 120 ? -6.546 -4.986 -3.175 1.00 89.19 120 HIS A C 1
ATOM 981 O O . HIS A 1 120 ? -7.126 -5.401 -2.168 1.00 89.19 120 HIS A O 1
ATOM 987 N N . LEU A 1 121 ? -5.670 -3.979 -3.133 1.00 88.81 121 LEU A N 1
ATOM 988 C CA . LEU A 1 121 ? -5.220 -3.347 -1.892 1.00 88.81 121 LEU A CA 1
ATOM 989 C C . LEU A 1 121 ? -6.244 -2.349 -1.351 1.00 88.81 121 LEU A C 1
ATOM 991 O O . LEU A 1 121 ? -6.505 -2.329 -0.151 1.00 88.81 121 LEU A O 1
ATOM 995 N N . LEU A 1 122 ? -6.845 -1.522 -2.205 1.00 87.81 122 LEU A N 1
ATOM 996 C CA . LEU A 1 122 ? -7.741 -0.459 -1.749 1.00 87.81 122 LEU A CA 1
ATOM 997 C C . LEU A 1 122 ? -9.181 -0.941 -1.570 1.00 87.81 122 LEU A C 1
ATOM 999 O O . LEU A 1 122 ? -9.855 -0.434 -0.677 1.00 87.81 122 LEU A O 1
ATOM 1003 N N . LYS A 1 123 ? -9.623 -1.948 -2.343 1.00 81.06 123 LYS A N 1
ATOM 1004 C CA . LYS A 1 123 ? -10.992 -2.501 -2.304 1.00 81.06 123 LYS A CA 1
ATOM 1005 C C . LYS A 1 123 ? -12.077 -1.411 -2.287 1.00 81.06 123 LYS A C 1
ATOM 1007 O O . LYS A 1 123 ? -13.080 -1.556 -1.593 1.00 81.06 123 LYS A O 1
ATOM 1012 N N . ASP A 1 124 ? -11.852 -0.298 -2.988 1.00 76.38 124 ASP A N 1
ATOM 1013 C CA . ASP A 1 124 ? -12.806 0.811 -3.013 1.00 76.38 124 ASP A CA 1
ATOM 1014 C C . ASP A 1 124 ? -13.994 0.417 -3.899 1.00 76.38 124 ASP A C 1
ATOM 1016 O O . ASP A 1 124 ? -13.829 0.096 -5.074 1.00 76.38 124 ASP A O 1
ATOM 1020 N N . GLU A 1 125 ? -15.201 0.422 -3.338 1.00 60.59 125 GLU A N 1
ATOM 1021 C CA . GLU A 1 125 ? -16.437 0.097 -4.063 1.00 60.59 125 GLU A CA 1
ATOM 1022 C C . GLU A 1 125 ? -16.751 1.117 -5.169 1.00 60.59 125 GLU A C 1
ATOM 1024 O O . GLU A 1 125 ? -17.547 0.842 -6.062 1.00 60.59 125 GLU A O 1
ATOM 1029 N N . ARG A 1 126 ? -16.100 2.287 -5.137 1.00 61.84 126 ARG A N 1
ATOM 1030 C CA . ARG A 1 126 ? -16.203 3.335 -6.163 1.00 61.84 126 ARG A CA 1
ATOM 1031 C C . ARG A 1 126 ? -15.049 3.295 -7.163 1.00 61.84 126 ARG A C 1
ATOM 1033 O O . ARG A 1 126 ? -14.814 4.278 -7.865 1.00 61.84 126 ARG A O 1
ATOM 1040 N N . ASP A 1 127 ? -14.302 2.195 -7.209 1.00 68.00 127 ASP A N 1
ATOM 1041 C CA . ASP A 1 127 ? -13.170 2.051 -8.112 1.00 68.00 127 ASP A CA 1
ATOM 1042 C C . ASP A 1 127 ? -13.615 1.827 -9.565 1.00 68.00 127 ASP A C 1
ATOM 1044 O O . ASP A 1 127 ? -13.758 0.696 -10.028 1.00 68.00 127 ASP A O 1
ATOM 1048 N N . ALA A 1 128 ? -13.850 2.932 -10.272 1.00 77.12 128 ALA A N 1
ATOM 1049 C CA . ALA A 1 128 ? -14.116 2.967 -11.707 1.00 77.12 128 ALA A CA 1
ATOM 1050 C C . ALA A 1 128 ? -12.890 3.419 -12.521 1.00 77.12 128 ALA A C 1
ATOM 1052 O O . ALA A 1 128 ? -13.049 3.778 -13.683 1.00 77.12 128 ALA A O 1
ATOM 1053 N N . LEU A 1 129 ? -11.687 3.445 -11.923 1.00 86.12 129 LEU A N 1
ATOM 1054 C CA . LEU A 1 129 ? -10.488 3.886 -12.635 1.00 86.12 129 LEU A CA 1
ATOM 1055 C C . LEU A 1 129 ? -10.140 2.868 -13.727 1.00 86.12 129 LEU A C 1
ATOM 1057 O O . LEU A 1 129 ? -9.925 1.685 -13.446 1.00 86.12 129 LEU A O 1
ATOM 1061 N N . THR A 1 130 ? -10.076 3.330 -14.967 1.00 85.50 130 THR A N 1
ATOM 1062 C CA . THR A 1 130 ? -9.708 2.525 -16.131 1.00 85.50 130 THR A CA 1
ATOM 1063 C C . THR A 1 130 ? -8.272 2.817 -16.563 1.00 85.50 130 THR A C 1
ATOM 1065 O O . THR A 1 130 ? -7.593 3.674 -15.996 1.00 85.50 130 THR A O 1
ATOM 1068 N N . LEU A 1 131 ? -7.773 2.077 -17.558 1.00 83.44 131 LEU A N 1
ATOM 1069 C CA . LEU A 1 131 ? -6.440 2.316 -18.122 1.00 83.44 131 LEU A CA 1
ATOM 1070 C C . LEU A 1 131 ? -6.325 3.714 -18.744 1.00 83.44 131 LEU A C 1
ATOM 1072 O O . LEU A 1 131 ? -5.281 4.346 -18.604 1.00 83.44 131 LEU A O 1
ATOM 1076 N N . ASP A 1 132 ? -7.403 4.198 -19.364 1.00 84.00 132 ASP A N 1
ATOM 1077 C CA . ASP A 1 132 ? -7.445 5.489 -20.059 1.00 84.00 132 ASP A CA 1
ATOM 1078 C C . ASP A 1 132 ? -7.402 6.683 -19.087 1.00 84.00 132 ASP A C 1
ATOM 1080 O O . ASP A 1 132 ? -7.044 7.795 -19.474 1.00 84.00 132 ASP A O 1
ATOM 1084 N N . ASP A 1 133 ? -7.707 6.450 -17.806 1.00 86.69 133 ASP A N 1
ATOM 1085 C CA . ASP A 1 133 ? -7.674 7.467 -16.750 1.00 86.69 133 ASP A CA 1
ATOM 1086 C C . ASP A 1 133 ? -6.274 7.649 -16.134 1.00 86.69 133 ASP A C 1
ATOM 1088 O O . ASP A 1 133 ? -6.054 8.562 -15.330 1.00 86.69 133 ASP A O 1
ATOM 1092 N N . ILE A 1 134 ? -5.313 6.777 -16.466 1.00 83.44 134 ILE A N 1
ATOM 1093 C CA . ILE A 1 134 ? -3.961 6.817 -15.901 1.00 83.44 134 ILE A CA 1
ATOM 1094 C C . ILE A 1 134 ? -3.036 7.622 -16.811 1.00 83.44 134 ILE A C 1
ATOM 1096 O O . ILE A 1 134 ? -2.682 7.210 -17.914 1.00 83.44 134 ILE A O 1
ATOM 1100 N N . ALA A 1 135 ? -2.551 8.752 -16.297 1.00 83.12 135 ALA A N 1
ATOM 1101 C CA . ALA A 1 135 ? -1.500 9.508 -16.958 1.00 83.12 135 ALA A CA 1
ATOM 1102 C C . ALA A 1 135 ? -0.173 8.731 -16.932 1.00 83.12 135 ALA A C 1
ATOM 1104 O O . ALA A 1 135 ? 0.346 8.387 -15.868 1.00 83.12 135 ALA A O 1
ATOM 1105 N N . PHE A 1 136 ? 0.401 8.505 -18.113 1.00 74.69 136 PHE A N 1
ATOM 1106 C CA . PHE A 1 136 ? 1.733 7.935 -18.279 1.00 74.69 136 PHE A CA 1
ATOM 1107 C C . PHE A 1 136 ? 2.655 8.950 -18.958 1.00 74.69 136 PHE A C 1
ATOM 1109 O O . PHE A 1 136 ? 2.297 9.577 -19.957 1.00 74.69 136 PHE A O 1
ATOM 1116 N N . HIS A 1 137 ? 3.855 9.122 -18.409 1.00 77.25 137 HIS A N 1
ATOM 1117 C CA . HIS A 1 137 ? 4.842 10.065 -18.916 1.00 77.25 137 HIS A CA 1
ATOM 1118 C C . HIS A 1 137 ? 6.129 9.326 -19.265 1.00 77.25 137 HIS A C 1
ATOM 1120 O O . HIS A 1 137 ? 6.669 8.589 -18.445 1.00 77.25 137 HIS A O 1
ATOM 1126 N N . PHE A 1 138 ? 6.640 9.570 -20.469 1.00 71.31 138 PHE A N 1
ATOM 1127 C CA . PHE A 1 138 ? 7.944 9.092 -20.910 1.00 71.31 138 PHE A CA 1
ATOM 1128 C C . PHE A 1 138 ? 8.692 10.211 -21.648 1.00 71.31 138 PHE A C 1
ATOM 1130 O O . PHE A 1 138 ? 8.054 11.094 -22.245 1.00 71.31 138 PHE A O 1
ATOM 1137 N N . PRO A 1 139 ? 10.038 10.217 -21.613 1.00 72.75 139 PRO A N 1
ATOM 1138 C CA . PRO A 1 139 ? 10.828 11.166 -22.386 1.00 72.75 139 PRO A CA 1
ATOM 1139 C C . PRO A 1 139 ? 10.423 11.120 -23.868 1.00 72.75 139 PRO A C 1
ATOM 1141 O O . PRO A 1 139 ? 10.304 10.048 -24.448 1.00 72.75 139 PRO A O 1
ATOM 1144 N N . ASN A 1 140 ? 10.208 12.285 -24.485 1.00 58.44 140 ASN A N 1
ATOM 1145 C CA . ASN A 1 140 ? 9.828 12.442 -25.900 1.00 58.44 140 ASN A CA 1
ATOM 1146 C C . ASN A 1 140 ? 8.406 11.991 -26.308 1.00 58.44 140 ASN A C 1
ATOM 1148 O O . ASN A 1 140 ? 8.112 11.941 -27.502 1.00 58.44 140 ASN A O 1
ATOM 1152 N N . ALA A 1 141 ? 7.473 11.779 -25.371 1.00 60.06 141 ALA A N 1
ATOM 1153 C CA . ALA A 1 141 ? 6.077 11.416 -25.683 1.00 60.06 141 ALA A CA 1
ATOM 1154 C C . ALA A 1 141 ? 5.347 12.369 -26.656 1.00 60.06 141 ALA A C 1
ATOM 1156 O O . ALA A 1 141 ? 4.552 11.943 -27.494 1.00 60.06 141 ALA A O 1
ATOM 1157 N N . LYS A 1 142 ? 5.656 13.670 -26.605 1.00 53.94 142 LYS A N 1
ATOM 1158 C CA . LYS A 1 142 ? 5.102 14.678 -27.531 1.00 53.94 142 LYS A CA 1
ATOM 1159 C C . LYS A 1 142 ? 5.702 14.629 -28.943 1.00 53.94 142 LYS A C 1
ATOM 1161 O O . LYS A 1 142 ? 5.147 15.236 -29.852 1.00 53.94 142 LYS A O 1
ATOM 1166 N N . VAL A 1 143 ? 6.846 13.969 -29.124 1.00 48.78 143 VAL A N 1
ATOM 1167 C CA . VAL A 1 143 ? 7.545 13.896 -30.417 1.00 48.78 143 VAL A CA 1
ATOM 1168 C C . VAL A 1 143 ? 6.988 12.750 -31.265 1.00 48.78 143 VAL A C 1
ATOM 1170 O O . VAL A 1 143 ? 6.826 12.916 -32.468 1.00 48.78 143 VAL A O 1
ATOM 1173 N N . ILE A 1 144 ? 6.609 11.630 -30.639 1.00 45.72 144 ILE A N 1
ATOM 1174 C CA . ILE A 1 144 ? 6.048 10.462 -31.341 1.00 45.72 144 ILE A CA 1
ATOM 1175 C C . ILE A 1 144 ? 4.618 10.729 -31.836 1.00 45.72 144 ILE A C 1
ATOM 1177 O O . ILE A 1 144 ? 4.296 10.364 -32.960 1.00 45.72 144 ILE A O 1
ATOM 1181 N N . SER A 1 145 ? 3.782 11.440 -31.068 1.00 44.88 145 SER A N 1
ATOM 1182 C CA . SER A 1 145 ? 2.414 11.788 -31.508 1.00 44.88 145 SER A CA 1
ATOM 1183 C C . SER A 1 145 ? 2.393 12.633 -32.787 1.00 44.88 145 SER A C 1
ATOM 1185 O O . SER A 1 145 ? 1.575 12.383 -33.660 1.00 44.88 145 SER A O 1
ATOM 1187 N N . LYS A 1 146 ? 3.354 13.552 -32.966 1.00 42.69 146 LYS A N 1
ATOM 1188 C CA . LYS A 1 146 ? 3.501 14.330 -34.211 1.00 42.69 146 LYS A CA 1
ATOM 1189 C C . LYS A 1 146 ? 4.058 13.532 -35.397 1.00 42.69 146 LYS A C 1
ATOM 1191 O O . LYS A 1 146 ? 3.875 13.945 -36.538 1.00 42.69 146 LYS A O 1
ATOM 1196 N N . ALA A 1 147 ? 4.770 12.436 -35.143 1.00 41.28 147 ALA A N 1
ATOM 1197 C CA . ALA A 1 147 ? 5.355 11.595 -36.188 1.00 41.28 147 ALA A CA 1
ATOM 1198 C C . ALA A 1 147 ? 4.368 10.555 -36.748 1.00 41.28 147 ALA A C 1
ATOM 1200 O O . ALA A 1 147 ? 4.614 10.021 -37.818 1.00 41.28 147 ALA A O 1
ATOM 1201 N N . VAL A 1 148 ? 3.269 10.279 -36.036 1.00 46.09 148 VAL A N 1
ATOM 1202 C CA . VAL A 1 148 ? 2.195 9.364 -36.471 1.00 46.09 148 VAL A CA 1
ATOM 1203 C C . VAL A 1 148 ? 1.078 10.112 -37.226 1.00 46.09 148 VAL A C 1
ATOM 1205 O O . VAL A 1 148 ? 0.261 9.492 -37.897 1.00 46.09 148 VAL A O 1
ATOM 1208 N N . GLU A 1 149 ? 1.058 11.446 -37.158 1.00 45.44 149 GLU A N 1
ATOM 1209 C CA . GLU A 1 149 ? 0.109 12.312 -37.880 1.00 45.44 149 GLU A CA 1
ATOM 1210 C C . GLU A 1 149 ? 0.596 12.765 -39.279 1.00 45.44 149 GLU A C 1
ATOM 1212 O O . GLU A 1 149 ? -0.115 13.523 -39.938 1.00 45.44 149 GLU A O 1
ATOM 1217 N N . ASN A 1 150 ? 1.770 12.316 -39.749 1.00 37.12 150 ASN A N 1
ATOM 1218 C CA . ASN A 1 150 ? 2.294 12.570 -41.107 1.00 37.12 150 ASN A CA 1
ATOM 1219 C C . ASN A 1 150 ? 2.613 11.261 -41.833 1.00 37.12 150 ASN A C 1
ATOM 1221 O O . ASN A 1 150 ? 2.568 11.273 -43.084 1.00 37.12 150 ASN A O 1
#

=== Feature glossary ===
Annotated list of the representations used here:

Nearest PDB structures. The Foldseek neighbor list gives the closest experimentally determined structures in the PDB, ranked by structural alignment. TM-score near 1 means near-identical fold; near 0.3 means only rough topology match. This is how one finds what a novel AlphaFold prediction most resembles in the solved-structure universe.

Foldseek 3Di. Foldseek's 3Di representation compresses backbone geometry into a per-residue letter drawn from a learned twenty-state alphabet. It captures the tertiary interaction pattern around each residue — which residues are packed against it in space, regardless of where they are in sequence.

Radius of gyration, Cα contacts, bounding box. Radius of gyration (Rg) is the root-mean-square distance of Cα atoms from their centroid — a single number for overall size and compactness. A globular domain of N residues has Rg ≈ 2.2·N^0.38 Å; an extended or disordered chain has a much larger Rg. The Cα contact count is the number of residue pairs whose Cα atoms are within 8 Å and are more than four positions apart in sequence — a standard proxy for tertiary packing density. The bounding box is the smallest axis-aligned box enclosing all Cα atoms.

InterPro / GO / CATH / organism. The annotation block draws on four external resources. InterPro: which protein families and domains the sequence belongs to. GO: standardized terms for what the protein does, what process it participates in, and where in the cell it acts. CATH: which structural fold it has in the CATH hierarchy. Organism: the species of origin.

mmCIF coordinates. The mmCIF block holds the 3D Cartesian coordinates of each backbone atom (N, Cα, C, O) in ångströms. mmCIF is the PDB's canonical archive format — a tagged-loop text representation of the atomic model.

pLDDT. pLDDT is the predicted lDDT-Cα score: AlphaFold's confidence that the local environment of each residue (all inter-atomic distances within 15 Å) is correctly placed. It is a per-residue number between 0 and 100, with higher meaning more reliable.

Backbone torsions (φ/ψ). φ (phi) and ψ (psi) are the two rotatable backbone dihedrals per residue: φ is the C(i-1)–N–Cα–C torsion, ψ is the N–Cα–C–N(i+1) torsion, both in degrees on (−180°, 180°]. α-helical residues cluster near (−60°, −45°); β-strand residues near (−120°, +130°). A Ramachandran plot is simply a scatter of (φ, ψ) for every residue.

B-factor. For experimental (PDB) structures, the B-factor (temperature factor) quantifies the positional spread of each atom in the crystal — a combination of thermal vibration and static disorder — in units of Å². High B-factors mark flexible loops or poorly resolved regions; low B-factors mark the rigid, well-ordered core.

Secondary structure (3-state, P-SEA). SS3 is a coarse helix/strand/coil call (letters a/b/c) made by the P-SEA algorithm from inter-Cα distances and dihedrals. It is less detailed than DSSP but needs only Cα positions.

Predicted aligned error. Predicted aligned error is AlphaFold's pairwise confidence. Unlike pLDDT (per-residue), PAE is per-residue-pair and captures whether two parts of the structure are correctly placed relative to each other. Units are ångströms of expected positional error.

Solvent-accessible surface area. Solvent-accessible surface area (SASA) is the area in Å² traced out by the centre of a 1.4 Å probe sphere (a water mole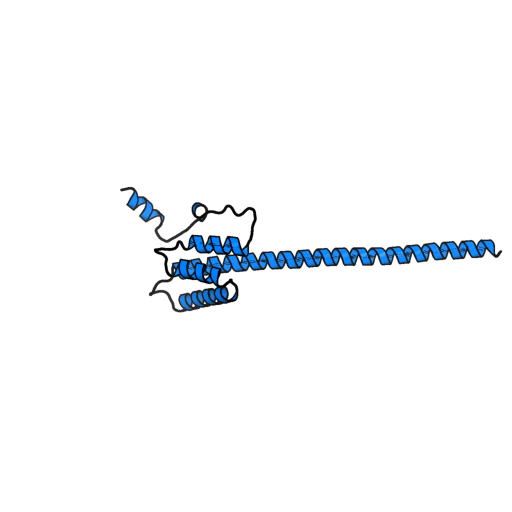cule) rolled over the protein's van der Waals surface (Shrake–Rupley / Lee–Richards construction). Buried residues have near-zero SASA; fully exposed residues can exceed 200 Å². The total SASA scales roughly with the number of surface residues.

Secondary structure (8-state, DSSP). The SS8 string is DSSP's per-residue secondary-structure call. α-helix (H) means an i→i+4 H-bond ladder; β-strand (E) means the residue participates in a β-sheet; 3₁₀ (G) and π (I) are tighter and wider helices; T/S are turns/bends; '-' is loop.

Rendered structure images. Structure images are PyMOL renders from six orthogonal camera directions. Cartoon representation draws helices as coils and strands as arrows; sticks shows the backbone as bonds; surface shows the solvent-excluded envelope. Rainbow coloring maps sequence position to hue (blue→red, N→C); chain coloring assigns a distinct color per polypeptide.

Sequence. The amino-acid sequence is the protein's primary structure: the linear order of residues from the N-terminus to the C-terminus, written in one-letter code. Everything else here — the 3D coordinates, the secondary structure, the domain annotations — is ultimately a consequence of this string.

Contact-map, Ramachandran, and PAE plots. Three diagnostic plots accompany the record. The Cα contact map visualizes the tertiary structure as a 2D adjacency matrix (8 Å cutoff, sequence-local contacts suppressed). The Ramachandran plot shows the distribution of backbone (φ, ψ) torsions, with points in the α and β basins reflecting secondary structure content. The PAE plot shows AlphaFold's inter-residue confidence as a color matrix.